Protein AF-A0A355DMV3-F1 (afdb_monomer)

Sequence (122 aa):
MRSPQRRYDAQAIARYYRSRPWIAIWRTLSIIGFFIGFIFSLKWDEWRNQVEQNKLKRAARLREILTKLGPTFIKVGQALSTRPDLIRKDFLEELIKLQDQLPPFDNEIAFSIIEAELERPV

Solvent-accessible surface area (backbone atoms only — not comparable to full-atom values): 7097 Å² total; per-residue (Å²): 132,85,74,78,77,82,69,90,50,71,68,60,52,51,53,55,46,68,78,42,54,65,61,58,50,54,51,49,52,51,54,50,48,56,52,50,54,49,53,53,54,52,54,52,27,54,76,67,74,38,45,84,80,40,42,61,61,52,18,47,50,49,41,52,49,27,57,73,68,30,72,72,38,33,51,50,38,39,60,48,44,76,37,71,92,81,41,59,68,59,42,35,66,36,22,48,40,58,71,83,65,62,82,84,76,63,62,70,60,51,51,54,52,50,24,65,75,66,76,44,90,126

Radius of gyration: 19.69 Å; Cα contacts (8 Å, |Δi|>4): 60; chains: 1; bounding box: 40×38×56 Å

Structure (mmCIF, N/CA/C/O backbone):
data_AF-A0A355DMV3-F1
#
_entry.id   AF-A0A355DMV3-F1
#
loop_
_atom_site.group_PDB
_atom_site.id
_atom_site.type_symbol
_atom_site.label_atom_id
_atom_site.label_alt_id
_atom_site.label_comp_id
_atom_site.label_asym_id
_atom_site.label_entity_id
_atom_site.label_seq_id
_atom_site.pdbx_PDB_ins_code
_atom_site.Cartn_x
_atom_site.Cartn_y
_atom_site.Cartn_z
_atom_site.occupancy
_atom_site.B_iso_or_equiv
_atom_site.auth_seq_id
_atom_site.auth_comp_id
_atom_site.auth_asym_id
_atom_site.auth_atom_id
_atom_site.pdbx_PDB_model_num
ATOM 1 N N . MET A 1 1 ? 19.698 6.625 -29.416 1.00 37.66 1 MET A N 1
ATOM 2 C CA . MET A 1 1 ? 20.205 5.274 -29.078 1.00 37.66 1 MET A CA 1
ATOM 3 C C . MET A 1 1 ? 19.032 4.478 -28.529 1.00 37.66 1 MET A C 1
ATOM 5 O O . MET A 1 1 ? 18.489 4.878 -27.513 1.00 37.66 1 MET A O 1
ATOM 9 N N . ARG A 1 2 ? 18.567 3.435 -29.231 1.00 45.88 2 ARG A N 1
ATOM 10 C CA . ARG A 1 2 ? 17.395 2.647 -28.815 1.00 45.88 2 ARG A CA 1
ATOM 11 C C . ARG A 1 2 ? 17.748 1.822 -27.576 1.00 45.88 2 ARG A C 1
ATOM 13 O O . ARG A 1 2 ? 18.596 0.936 -27.662 1.00 45.88 2 ARG A O 1
ATOM 20 N N . SER A 1 3 ? 17.113 2.109 -26.446 1.00 54.25 3 SER A N 1
ATOM 21 C CA . SER A 1 3 ? 17.148 1.260 -25.253 1.00 54.25 3 SER A CA 1
ATOM 22 C C . SER A 1 3 ? 16.734 -0.164 -25.651 1.00 54.25 3 SER A C 1
ATOM 24 O O . SER A 1 3 ? 15.728 -0.313 -26.351 1.00 54.25 3 SER A O 1
ATOM 26 N N . PRO A 1 4 ? 17.466 -1.224 -25.266 1.00 50.91 4 PRO A N 1
ATOM 27 C CA . PRO A 1 4 ? 17.041 -2.577 -25.585 1.00 50.91 4 PRO A CA 1
ATOM 28 C C . PRO A 1 4 ? 15.693 -2.802 -24.901 1.00 50.91 4 PRO A C 1
ATOM 30 O O . PRO A 1 4 ? 15.598 -2.685 -23.677 1.00 50.91 4 PRO A O 1
ATOM 33 N N . GLN A 1 5 ? 14.644 -3.083 -25.684 1.00 59.41 5 GLN A N 1
ATOM 34 C CA . GLN A 1 5 ? 13.354 -3.510 -25.148 1.00 59.41 5 GLN A CA 1
ATOM 35 C C . GLN A 1 5 ? 13.641 -4.630 -24.146 1.00 59.41 5 GLN A C 1
ATOM 37 O O . GLN A 1 5 ? 14.138 -5.689 -24.538 1.00 59.41 5 GLN A O 1
ATOM 42 N N . ARG A 1 6 ? 13.393 -4.395 -22.850 1.00 65.50 6 ARG A N 1
ATOM 43 C CA . ARG A 1 6 ? 13.495 -5.438 -21.824 1.00 65.50 6 ARG A CA 1
ATOM 44 C C . ARG A 1 6 ? 12.374 -6.434 -22.086 1.00 65.50 6 ARG A C 1
ATOM 46 O O . ARG A 1 6 ? 11.303 -6.362 -21.491 1.00 65.50 6 ARG A O 1
ATOM 53 N N . ARG A 1 7 ? 12.603 -7.328 -23.041 1.00 76.12 7 ARG A N 1
ATOM 54 C CA . ARG A 1 7 ? 11.693 -8.409 -23.375 1.00 76.12 7 ARG A CA 1
ATOM 55 C C . ARG A 1 7 ? 11.604 -9.283 -22.133 1.00 76.12 7 ARG A C 1
ATOM 57 O O . ARG A 1 7 ? 12.628 -9.726 -21.617 1.00 76.12 7 ARG A O 1
ATOM 64 N N . TYR A 1 8 ? 10.393 -9.440 -21.609 1.00 78.56 8 TYR A N 1
ATOM 65 C CA . TYR A 1 8 ? 10.163 -10.262 -20.430 1.00 78.56 8 TYR A CA 1
ATOM 66 C C . TYR A 1 8 ? 10.676 -11.682 -20.701 1.00 78.56 8 TYR A C 1
ATOM 68 O O . TYR A 1 8 ? 10.182 -12.363 -21.598 1.00 78.56 8 TYR A O 1
ATOM 76 N N . ASP A 1 9 ? 11.681 -12.105 -19.938 1.00 88.19 9 ASP A N 1
ATOM 77 C CA . ASP A 1 9 ? 12.276 -13.436 -20.020 1.00 88.19 9 ASP A CA 1
ATOM 78 C C . ASP A 1 9 ? 12.123 -14.131 -18.663 1.00 88.19 9 ASP A C 1
ATOM 80 O O . ASP A 1 9 ? 12.879 -13.900 -17.712 1.00 88.19 9 ASP A O 1
ATOM 84 N N . ALA A 1 10 ? 11.121 -15.005 -18.580 1.00 86.38 10 ALA A N 1
ATOM 85 C CA . ALA A 1 10 ? 10.843 -15.785 -17.381 1.00 86.38 10 ALA A CA 1
ATOM 86 C C . ALA A 1 10 ? 12.015 -16.705 -16.992 1.00 86.38 10 ALA A C 1
ATOM 88 O O . ALA A 1 10 ? 12.259 -16.916 -15.803 1.00 86.38 10 ALA A O 1
ATOM 89 N N . GLN A 1 11 ? 12.771 -17.231 -17.964 1.00 89.31 11 GLN A N 1
ATOM 90 C CA . GLN A 1 11 ? 13.899 -18.126 -17.697 1.00 89.31 11 GLN A CA 1
ATOM 91 C C . GLN A 1 11 ? 15.098 -17.357 -17.135 1.00 89.31 11 GLN A C 1
ATOM 93 O O . GLN A 1 11 ? 15.786 -17.854 -16.240 1.00 89.31 11 GLN A O 1
ATOM 98 N N . ALA A 1 12 ? 15.356 -16.140 -17.621 1.00 85.44 12 ALA A N 1
ATOM 99 C CA . ALA A 1 12 ? 16.373 -15.259 -17.048 1.00 85.44 12 ALA A CA 1
ATOM 100 C C . ALA A 1 12 ? 16.041 -14.884 -15.597 1.00 85.44 12 ALA A C 1
ATOM 102 O O . ALA A 1 12 ? 16.896 -15.012 -14.719 1.00 85.44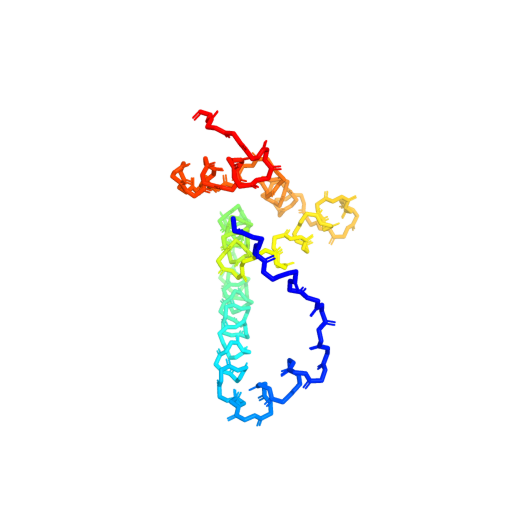 12 ALA A O 1
ATOM 103 N N . ILE A 1 13 ? 14.786 -14.512 -15.323 1.00 85.00 13 ILE A N 1
ATOM 104 C CA . ILE A 1 13 ? 14.310 -14.205 -13.967 1.00 85.00 13 ILE A CA 1
ATOM 105 C C . ILE A 1 13 ? 14.455 -15.433 -13.056 1.00 85.00 13 ILE A C 1
ATOM 107 O O . ILE A 1 13 ? 15.017 -15.335 -11.964 1.00 85.00 13 ILE A O 1
ATOM 111 N N . ALA A 1 14 ? 14.017 -16.610 -13.509 1.00 85.62 14 ALA A N 1
ATOM 112 C CA . ALA A 1 14 ? 14.118 -17.842 -12.731 1.00 85.62 14 ALA A CA 1
ATOM 113 C C . ALA A 1 14 ? 15.577 -18.205 -12.397 1.00 85.62 14 ALA A C 1
ATOM 115 O O . ALA A 1 14 ? 15.876 -18.566 -11.258 1.00 85.62 14 ALA A O 1
ATOM 116 N N . ARG A 1 15 ? 16.507 -18.067 -13.355 1.00 87.00 15 ARG A N 1
ATOM 117 C CA . ARG A 1 15 ? 17.949 -18.286 -13.127 1.00 87.00 15 ARG A CA 1
ATOM 118 C C . ARG A 1 15 ? 18.542 -17.273 -12.142 1.00 87.00 15 ARG A C 1
ATOM 120 O O . ARG A 1 15 ? 19.320 -17.656 -11.265 1.00 87.00 15 ARG A O 1
ATOM 127 N N . TYR A 1 16 ? 18.139 -16.007 -12.244 1.00 84.56 16 TYR A N 1
ATOM 128 C CA . TYR A 1 16 ? 18.556 -14.951 -11.322 1.00 84.56 16 TYR A CA 1
ATOM 129 C C . TYR A 1 16 ? 18.146 -15.260 -9.874 1.00 84.56 16 TYR A C 1
ATOM 131 O O . TYR A 1 16 ? 18.980 -15.211 -8.972 1.00 84.56 16 TYR A O 1
ATOM 139 N N . TYR A 1 17 ? 16.893 -15.661 -9.639 1.00 80.75 17 TYR A N 1
ATOM 140 C CA . TYR A 1 17 ? 16.428 -15.986 -8.286 1.00 80.75 17 TYR A CA 1
ATOM 141 C C . TYR A 1 17 ? 16.950 -17.330 -7.766 1.00 80.75 17 TYR A C 1
ATOM 143 O O . TYR A 1 17 ? 17.242 -17.440 -6.576 1.00 80.75 17 TYR A O 1
ATOM 151 N N . ARG A 1 18 ? 17.150 -18.332 -8.636 1.00 82.31 18 ARG A N 1
ATOM 152 C CA . ARG A 1 18 ? 17.732 -19.631 -8.248 1.00 82.31 18 ARG A CA 1
ATOM 153 C C . ARG A 1 18 ? 19.141 -19.488 -7.667 1.00 82.31 18 ARG A C 1
ATOM 155 O O . ARG A 1 18 ? 19.493 -20.219 -6.750 1.00 82.31 18 ARG A O 1
ATOM 162 N N . SER A 1 19 ? 19.932 -18.544 -8.174 1.00 81.19 19 SER A N 1
ATOM 163 C CA . SER A 1 19 ? 21.300 -18.295 -7.699 1.00 81.19 19 SER A CA 1
ATOM 164 C C . SER A 1 19 ? 21.380 -17.385 -6.464 1.00 81.19 19 SER A C 1
ATOM 166 O O . SER A 1 19 ? 22.444 -17.279 -5.858 1.00 81.19 19 SER A O 1
ATOM 168 N N . ARG A 1 20 ? 20.278 -16.733 -6.060 1.00 86.81 20 ARG A N 1
ATOM 169 C CA . ARG A 1 20 ? 20.240 -15.783 -4.930 1.00 86.81 20 ARG A CA 1
ATOM 170 C C . ARG A 1 20 ? 18.999 -15.963 -4.040 1.00 86.81 20 ARG A C 1
ATOM 172 O O . ARG A 1 20 ? 18.272 -14.993 -3.800 1.00 86.81 20 ARG A O 1
ATOM 179 N N . PRO A 1 21 ? 18.756 -17.170 -3.491 1.00 88.38 21 PRO A N 1
ATOM 180 C CA . PRO A 1 21 ? 17.561 -17.448 -2.688 1.00 88.38 21 PRO A CA 1
ATOM 181 C C . PRO A 1 21 ? 17.475 -16.563 -1.438 1.00 88.38 21 PRO A C 1
ATOM 183 O O . PRO A 1 21 ? 16.387 -16.225 -0.980 1.00 88.38 21 PRO A O 1
ATOM 186 N N . TRP A 1 22 ? 18.623 -16.122 -0.923 1.00 89.88 22 TRP A N 1
ATOM 187 C CA . TRP A 1 22 ? 18.717 -15.286 0.270 1.00 89.88 22 TRP A CA 1
ATOM 188 C C . TRP A 1 22 ? 17.949 -13.965 0.158 1.00 89.88 22 TRP A C 1
ATOM 190 O O . TRP A 1 22 ? 17.331 -13.531 1.126 1.00 89.88 22 TRP A O 1
ATOM 200 N N . ILE A 1 23 ? 17.913 -13.357 -1.033 1.00 87.69 23 ILE A N 1
ATOM 201 C CA . ILE A 1 23 ? 17.160 -12.116 -1.268 1.00 87.69 23 ILE A CA 1
ATOM 202 C C . ILE A 1 23 ? 15.660 -12.362 -1.052 1.00 87.69 23 ILE A C 1
ATOM 204 O O . ILE A 1 23 ? 14.982 -11.582 -0.382 1.00 87.69 23 ILE A O 1
ATOM 208 N N . ALA A 1 24 ? 15.142 -13.470 -1.591 1.00 88.25 24 ALA A N 1
ATOM 209 C CA . ALA A 1 24 ? 13.741 -13.848 -1.438 1.00 88.25 24 ALA A CA 1
ATOM 210 C C . ALA A 1 24 ? 13.412 -14.224 0.015 1.00 88.25 24 ALA A C 1
ATOM 212 O O . ALA A 1 24 ? 12.365 -13.824 0.527 1.00 88.25 24 ALA A O 1
ATOM 213 N N . ILE A 1 25 ? 14.320 -14.927 0.697 1.00 93.06 25 ILE A N 1
ATOM 214 C CA . ILE A 1 25 ? 14.173 -15.290 2.112 1.00 93.06 25 ILE A CA 1
ATOM 215 C C . ILE A 1 25 ? 14.068 -14.031 2.976 1.00 93.06 25 ILE A C 1
ATOM 217 O O . ILE A 1 25 ? 13.089 -13.879 3.703 1.00 93.06 25 ILE A O 1
ATOM 221 N N . TRP A 1 26 ? 14.994 -13.077 2.841 1.00 92.75 26 TRP A N 1
ATOM 222 C CA . TRP A 1 26 ? 14.946 -11.821 3.600 1.00 92.75 26 TRP A CA 1
ATOM 223 C C . TRP A 1 26 ? 13.678 -11.022 3.357 1.00 92.75 26 TRP A C 1
ATOM 225 O O . TRP A 1 26 ? 13.093 -10.470 4.295 1.00 92.75 26 TRP A O 1
ATOM 235 N N . ARG A 1 27 ? 13.227 -10.969 2.101 1.00 92.56 27 ARG A N 1
ATOM 236 C CA . ARG A 1 27 ? 11.984 -10.281 1.768 1.00 92.56 27 ARG A CA 1
ATOM 237 C C . ARG A 1 27 ? 10.785 -10.959 2.425 1.00 92.56 27 ARG A C 1
ATOM 239 O O . ARG A 1 27 ? 9.948 -10.272 3.004 1.00 92.56 27 ARG A O 1
ATOM 246 N N . THR A 1 28 ? 10.740 -12.286 2.376 1.00 94.25 28 THR A N 1
ATOM 247 C CA . THR A 1 28 ? 9.680 -13.098 2.986 1.00 94.25 28 THR A CA 1
ATOM 248 C C . THR A 1 28 ? 9.647 -12.912 4.500 1.00 94.25 28 THR A C 1
ATOM 250 O O . THR A 1 28 ? 8.590 -12.619 5.054 1.00 94.25 28 THR A O 1
ATOM 253 N N . LEU A 1 29 ? 10.805 -12.978 5.163 1.00 96.31 29 LEU A N 1
ATOM 254 C CA . LEU A 1 29 ? 10.926 -12.746 6.603 1.00 96.31 29 LEU A CA 1
ATOM 255 C C . LEU A 1 29 ? 10.467 -11.341 6.997 1.00 96.31 29 LEU A C 1
ATOM 257 O O . LEU A 1 29 ? 9.763 -11.184 7.989 1.00 96.31 29 LEU A O 1
ATOM 261 N N . SER A 1 30 ? 10.807 -10.330 6.196 1.00 93.75 30 SER A N 1
ATOM 262 C CA . SER A 1 30 ? 10.383 -8.947 6.435 1.00 93.75 30 SER A CA 1
ATOM 263 C C . SER A 1 30 ? 8.860 -8.800 6.346 1.00 93.75 30 SER A C 1
ATOM 265 O O . SER A 1 30 ? 8.249 -8.214 7.237 1.00 93.75 30 SER A O 1
ATOM 267 N N . ILE A 1 31 ? 8.232 -9.364 5.304 1.00 95.38 31 ILE A N 1
ATOM 268 C CA . ILE A 1 31 ? 6.768 -9.358 5.132 1.00 95.38 31 ILE A CA 1
ATOM 269 C C . ILE A 1 31 ? 6.096 -10.031 6.331 1.00 95.38 31 ILE A C 1
ATOM 271 O O . ILE A 1 31 ? 5.228 -9.433 6.968 1.00 95.38 31 ILE A O 1
ATOM 275 N N . ILE A 1 32 ? 6.536 -11.245 6.668 1.00 96.94 32 ILE A N 1
ATOM 276 C CA . ILE A 1 32 ? 6.009 -12.006 7.801 1.00 96.94 32 ILE A CA 1
ATOM 277 C C . ILE A 1 32 ? 6.182 -11.213 9.102 1.00 96.94 32 ILE A C 1
ATOM 279 O O . ILE A 1 32 ? 5.228 -11.085 9.861 1.00 96.94 32 ILE A O 1
ATOM 283 N N . GLY A 1 33 ? 7.349 -10.609 9.336 1.00 96.81 33 GLY A N 1
ATOM 284 C CA . GLY A 1 33 ? 7.622 -9.798 10.522 1.00 96.81 33 GLY A CA 1
ATOM 285 C C . GLY A 1 33 ? 6.676 -8.603 10.674 1.00 96.81 33 GLY A C 1
ATOM 286 O O . GLY A 1 33 ? 6.138 -8.387 11.762 1.00 96.81 33 GLY A O 1
ATOM 287 N N . PHE A 1 34 ? 6.405 -7.859 9.594 1.00 96.31 34 PHE A N 1
ATOM 288 C CA . PHE A 1 34 ? 5.452 -6.744 9.632 1.00 96.31 34 PHE A CA 1
ATOM 289 C C . PHE A 1 34 ? 4.037 -7.202 10.004 1.00 96.31 34 PHE A C 1
ATOM 291 O O . PHE A 1 34 ? 3.407 -6.586 10.867 1.00 96.31 34 PHE A O 1
ATOM 298 N N . PHE A 1 35 ? 3.549 -8.291 9.400 1.00 96.00 35 PHE A N 1
ATOM 299 C CA . PHE A 1 35 ? 2.212 -8.813 9.690 1.00 96.00 35 PHE A CA 1
ATOM 300 C C . PHE A 1 35 ? 2.122 -9.469 11.071 1.00 96.00 35 PHE A C 1
ATOM 302 O O . PHE A 1 35 ? 1.163 -9.202 11.789 1.00 96.00 35 PHE A O 1
ATOM 309 N N . ILE A 1 36 ? 3.125 -10.242 11.503 1.00 97.12 36 ILE A N 1
ATOM 310 C CA . ILE A 1 36 ? 3.178 -10.800 12.865 1.00 97.12 36 ILE A CA 1
ATOM 311 C C . ILE A 1 36 ? 3.148 -9.672 13.895 1.00 97.12 36 ILE A C 1
ATOM 313 O O . ILE A 1 36 ? 2.327 -9.705 14.809 1.00 97.12 36 ILE A O 1
ATOM 317 N N . GLY A 1 37 ? 3.988 -8.645 13.733 1.00 96.38 37 GLY A N 1
ATOM 318 C CA . GLY A 1 37 ? 4.010 -7.497 14.639 1.00 96.38 37 GLY A CA 1
ATOM 319 C C . GLY A 1 37 ? 2.678 -6.743 14.661 1.00 96.38 37 GLY A C 1
ATOM 320 O O . GLY A 1 37 ? 2.233 -6.299 15.720 1.00 96.38 37 GLY A O 1
ATOM 321 N N . PHE A 1 38 ? 2.006 -6.631 13.514 1.00 96.44 38 PHE A N 1
ATOM 322 C CA . PHE A 1 38 ? 0.680 -6.030 13.424 1.00 96.44 38 PHE A CA 1
ATOM 323 C C . PHE A 1 38 ? -0.385 -6.857 14.158 1.00 96.44 38 PHE A C 1
ATOM 325 O O . PHE A 1 38 ? -1.071 -6.312 15.023 1.00 96.44 38 PHE A O 1
ATOM 332 N N . ILE A 1 39 ? -0.474 -8.164 13.890 1.00 96.19 39 ILE A N 1
ATOM 333 C CA . ILE A 1 39 ? -1.430 -9.076 14.538 1.00 96.19 39 ILE A CA 1
ATOM 334 C C . ILE A 1 39 ? -1.184 -9.160 16.045 1.00 96.19 39 ILE A C 1
ATOM 336 O O . ILE A 1 39 ? -2.132 -9.067 16.822 1.00 96.19 39 ILE A O 1
ATOM 340 N N . PHE A 1 40 ? 0.076 -9.264 16.475 1.00 96.94 40 PHE A N 1
ATOM 341 C CA . PHE A 1 40 ? 0.439 -9.209 17.891 1.00 96.94 40 PHE A CA 1
ATOM 342 C C . PHE A 1 40 ? -0.068 -7.917 18.532 1.00 96.94 40 PHE A C 1
ATOM 344 O O . PHE A 1 40 ? -0.631 -7.935 19.620 1.00 96.94 40 PHE A O 1
ATOM 351 N N . SER A 1 41 ? 0.057 -6.795 17.823 1.00 93.56 41 SER A N 1
ATOM 352 C CA . SER A 1 41 ? -0.411 -5.508 18.321 1.00 93.56 41 SER A CA 1
ATOM 353 C C . SER A 1 41 ? -1.937 -5.383 18.411 1.00 93.56 41 SER A C 1
ATOM 355 O O . SER A 1 41 ? -2.415 -4.668 19.285 1.00 93.56 41 SER A O 1
ATOM 357 N N . LEU A 1 42 ? -2.694 -6.086 17.557 1.00 94.50 42 LEU A N 1
ATOM 358 C CA . LEU A 1 42 ? -4.155 -6.176 17.668 1.00 94.50 42 LEU A CA 1
ATOM 359 C C . LEU A 1 42 ? -4.563 -7.029 18.872 1.00 94.50 42 LEU A C 1
ATOM 361 O O . LEU A 1 42 ? -5.365 -6.584 19.687 1.00 94.50 42 LEU A O 1
ATOM 365 N N . LYS A 1 43 ? -3.953 -8.212 19.026 1.00 95.62 43 LYS A N 1
ATOM 366 C CA . LYS A 1 43 ? -4.206 -9.100 20.172 1.00 95.62 43 LYS A CA 1
ATOM 367 C C . LYS A 1 43 ? -3.830 -8.453 21.504 1.00 95.62 43 LYS A C 1
ATOM 369 O O . LYS A 1 43 ? -4.497 -8.669 22.508 1.00 95.62 43 LYS A O 1
ATOM 374 N N . TRP A 1 44 ? -2.772 -7.645 21.516 1.00 95.06 44 TRP A N 1
ATOM 375 C CA . TRP A 1 44 ? -2.362 -6.896 22.701 1.00 95.06 44 TRP A CA 1
ATOM 376 C C . TRP A 1 44 ? -3.400 -5.848 23.120 1.00 95.06 44 TRP A C 1
ATOM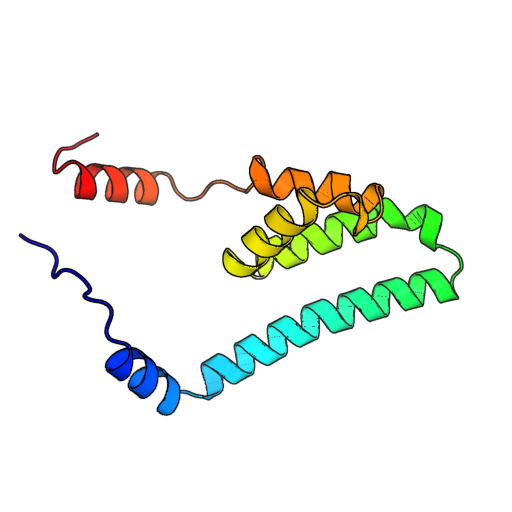 378 O O . TRP A 1 44 ? -3.674 -5.695 24.309 1.00 95.06 44 TRP A O 1
ATOM 388 N N . ASP A 1 45 ? -3.998 -5.143 22.156 1.00 92.38 45 ASP A N 1
ATOM 389 C CA . ASP A 1 45 ? -5.060 -4.169 22.430 1.00 92.38 45 ASP A CA 1
ATOM 390 C C . ASP A 1 45 ? -6.345 -4.840 22.909 1.00 92.38 45 ASP A C 1
ATOM 392 O O . ASP A 1 45 ? -7.015 -4.309 23.793 1.00 92.38 45 ASP A O 1
ATOM 396 N N . GLU A 1 46 ? -6.671 -6.000 22.341 1.00 92.31 46 GLU A N 1
ATOM 397 C CA . GLU A 1 46 ? -7.793 -6.835 22.767 1.00 92.31 46 GLU A CA 1
ATOM 398 C C . GLU A 1 46 ? -7.607 -7.307 24.210 1.00 92.31 46 GLU A C 1
ATOM 400 O O . GLU A 1 46 ? -8.471 -7.072 25.048 1.00 92.31 46 GLU A O 1
ATOM 405 N N . TRP A 1 47 ? -6.429 -7.843 24.543 1.00 95.12 47 TRP A N 1
ATOM 406 C CA . TRP A 1 47 ? -6.098 -8.241 25.912 1.00 95.12 47 TRP A CA 1
ATOM 407 C C . TRP A 1 47 ? -6.166 -7.076 26.914 1.00 95.12 47 TRP A C 1
ATOM 409 O O . TRP A 1 47 ? -6.532 -7.266 28.071 1.00 95.12 47 TRP A O 1
ATOM 419 N N . ARG A 1 48 ? -5.853 -5.851 26.475 1.00 92.44 48 ARG A N 1
ATOM 420 C CA . ARG A 1 48 ? -5.929 -4.632 27.298 1.00 92.44 48 ARG A CA 1
ATOM 421 C C . ARG A 1 48 ? -7.293 -3.932 27.251 1.00 92.44 48 ARG A C 1
ATOM 423 O O . ARG A 1 48 ? -7.421 -2.879 27.870 1.00 92.44 48 ARG A O 1
ATOM 430 N N . ASN A 1 49 ? -8.291 -4.478 26.548 1.00 91.06 49 ASN A N 1
ATOM 431 C CA . ASN A 1 49 ? -9.599 -3.850 26.307 1.00 91.06 49 ASN A CA 1
ATOM 432 C C . ASN A 1 49 ? -9.508 -2.412 25.740 1.00 91.06 49 ASN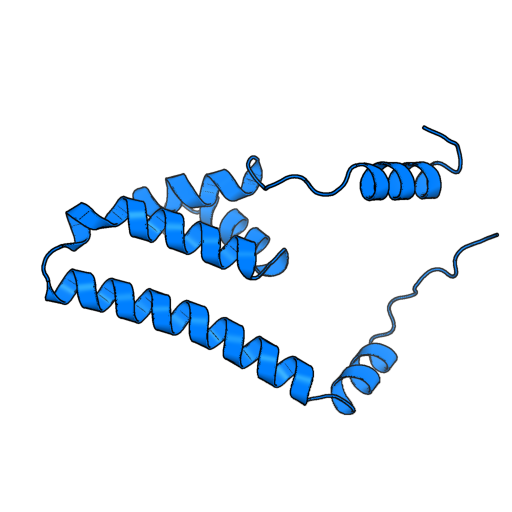 A C 1
ATOM 434 O O . ASN A 1 49 ? -10.333 -1.552 26.037 1.00 91.06 49 ASN A O 1
ATOM 438 N N . GLN A 1 50 ? -8.501 -2.135 24.904 1.00 91.62 50 GLN A N 1
ATOM 439 C CA . GLN A 1 50 ? -8.239 -0.815 24.302 1.00 91.62 50 GLN A CA 1
ATOM 440 C C . GLN A 1 50 ? -8.515 -0.762 22.789 1.00 91.62 50 GLN A C 1
ATOM 442 O O . GLN A 1 50 ? -8.121 0.194 22.118 1.00 91.62 50 GLN A O 1
ATOM 447 N N . VAL A 1 51 ? -9.205 -1.764 22.234 1.00 90.12 51 VAL A N 1
ATOM 448 C CA . VAL A 1 51 ? -9.477 -1.874 20.788 1.00 90.12 51 VAL A CA 1
ATOM 449 C C . VAL A 1 51 ? -10.179 -0.628 20.246 1.00 90.12 51 VAL A C 1
ATOM 451 O O . VAL A 1 51 ? -9.724 -0.052 19.259 1.00 90.12 51 VAL A O 1
ATOM 454 N N . GLU A 1 52 ? -11.230 -0.157 20.921 1.00 90.88 52 GLU A N 1
ATOM 455 C CA . GLU A 1 52 ? -11.999 1.009 20.466 1.00 90.88 52 GLU A CA 1
ATOM 456 C C . GLU A 1 52 ? -11.191 2.310 20.480 1.00 90.88 52 GLU A C 1
ATOM 458 O O . GLU A 1 52 ? -11.359 3.145 19.591 1.00 90.88 52 GLU A O 1
ATOM 463 N N . GLN A 1 53 ? -10.281 2.472 21.443 1.00 91.00 53 GLN A N 1
ATOM 464 C CA . GLN A 1 53 ? -9.421 3.656 21.543 1.00 91.00 53 GLN A CA 1
ATOM 465 C C . GLN A 1 53 ? -8.331 3.648 20.463 1.00 91.00 53 GLN A C 1
ATOM 467 O O . GLN A 1 53 ? -7.969 4.693 19.927 1.00 91.00 53 GLN A O 1
ATOM 472 N N . ASN A 1 54 ? -7.827 2.462 20.107 1.00 93.56 54 ASN A N 1
ATOM 473 C CA . ASN A 1 54 ? -6.709 2.309 19.179 1.00 93.56 54 ASN A CA 1
ATOM 474 C C . ASN A 1 54 ? -7.130 2.031 17.728 1.00 93.56 54 ASN A C 1
ATOM 476 O O . ASN A 1 54 ? -6.259 2.001 16.858 1.00 93.56 54 ASN A O 1
ATOM 480 N N . LYS A 1 55 ? -8.424 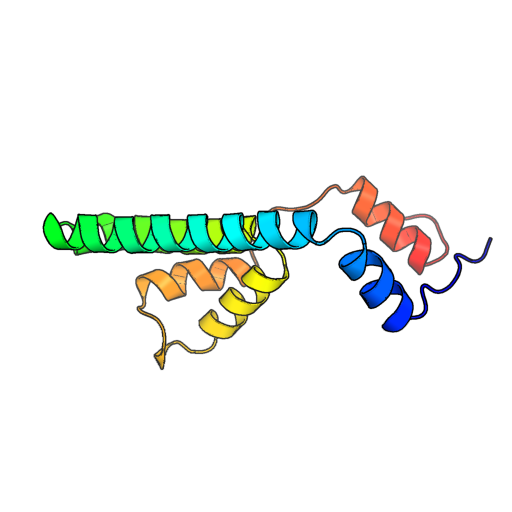1.859 17.427 1.00 94.12 55 LYS A N 1
ATOM 481 C CA . LYS A 1 55 ? -8.916 1.445 16.098 1.00 94.12 55 LYS A CA 1
ATOM 482 C C . LYS A 1 55 ? -8.354 2.274 14.937 1.00 94.12 55 LYS A C 1
ATOM 484 O O . LYS A 1 55 ? -7.743 1.715 14.030 1.00 94.12 55 LYS A O 1
ATOM 489 N N . LEU A 1 56 ? -8.411 3.606 15.032 1.00 94.69 56 LEU A N 1
ATOM 490 C CA . LEU A 1 56 ? -7.886 4.511 13.998 1.00 94.69 56 LEU A CA 1
ATOM 491 C C . LEU A 1 56 ? -6.363 4.391 13.852 1.00 94.69 56 LEU A C 1
ATOM 493 O O . LEU A 1 56 ? -5.832 4.349 12.745 1.00 94.69 56 LEU A O 1
ATOM 497 N N . LYS A 1 57 ? -5.648 4.253 14.974 1.00 95.75 57 LYS A N 1
ATOM 498 C CA . LYS A 1 57 ? -4.193 4.051 14.981 1.00 95.75 57 LYS A CA 1
ATOM 499 C C . LYS A 1 57 ? -3.807 2.730 14.312 1.00 95.75 57 LYS A C 1
ATOM 501 O O . LYS A 1 57 ? -2.792 2.663 13.621 1.00 95.75 57 LYS A O 1
ATOM 506 N N . ARG A 1 58 ? -4.595 1.668 14.506 1.00 96.00 58 ARG A N 1
ATOM 507 C CA . ARG A 1 58 ? -4.366 0.360 13.872 1.00 96.00 58 ARG A CA 1
ATOM 508 C C . ARG A 1 58 ? -4.688 0.385 12.385 1.00 96.00 58 ARG A C 1
ATOM 510 O O . ARG A 1 58 ? -3.898 -0.150 11.609 1.00 96.00 58 ARG A O 1
ATOM 517 N N . ALA A 1 59 ? -5.765 1.055 11.992 1.00 96.56 59 ALA A N 1
ATOM 518 C CA . ALA A 1 59 ? -6.099 1.279 10.594 1.00 96.56 59 ALA A CA 1
ATOM 519 C C . ALA A 1 59 ? -4.981 2.031 9.850 1.00 96.56 59 ALA A C 1
ATOM 521 O O . ALA A 1 59 ? -4.472 1.538 8.840 1.00 96.56 59 ALA A O 1
ATOM 522 N N . ALA A 1 60 ? -4.503 3.149 10.408 1.00 96.31 60 ALA A N 1
ATOM 523 C CA . ALA A 1 60 ? -3.415 3.928 9.817 1.00 96.31 60 ALA A CA 1
ATOM 524 C C . ALA A 1 60 ? -2.116 3.112 9.724 1.00 96.31 60 ALA A C 1
ATOM 526 O O . ALA A 1 60 ? -1.426 3.134 8.703 1.00 96.31 60 ALA A O 1
ATOM 527 N N . ARG A 1 61 ? -1.817 2.310 10.755 1.00 96.62 61 ARG A N 1
ATOM 528 C CA . ARG A 1 61 ? -0.654 1.414 10.764 1.00 96.62 61 ARG A CA 1
ATOM 529 C C . ARG A 1 61 ? -0.727 0.343 9.676 1.00 96.62 61 ARG A C 1
ATOM 531 O O . ARG A 1 61 ? 0.308 0.020 9.098 1.00 96.62 61 ARG A O 1
ATOM 538 N N . LEU A 1 62 ? -1.907 -0.213 9.385 1.00 96.69 62 LEU A N 1
ATOM 539 C CA . LEU A 1 62 ? -2.061 -1.164 8.281 1.00 96.69 62 LEU A CA 1
ATOM 540 C C . LEU A 1 62 ? -1.735 -0.492 6.944 1.00 96.69 62 LEU A C 1
ATOM 542 O O . LEU A 1 62 ? -0.926 -1.025 6.186 1.00 96.69 62 LEU A O 1
ATOM 546 N N . ARG A 1 63 ? -2.298 0.695 6.687 1.00 95.88 63 ARG A N 1
ATOM 547 C CA . ARG A 1 63 ? -1.995 1.496 5.491 1.00 95.88 63 ARG A CA 1
ATOM 548 C C . ARG A 1 63 ? -0.489 1.733 5.347 1.00 95.88 63 ARG A C 1
ATOM 550 O O . ARG A 1 63 ? 0.074 1.455 4.294 1.00 95.88 63 ARG A O 1
ATOM 557 N N . GLU A 1 64 ? 0.181 2.167 6.413 1.00 95.56 64 GLU A N 1
ATOM 558 C CA . GLU A 1 64 ? 1.633 2.388 6.418 1.00 95.56 64 GLU A CA 1
ATOM 559 C C . GLU A 1 64 ? 2.439 1.119 6.124 1.00 95.56 64 GLU A C 1
ATOM 561 O O . GLU A 1 64 ? 3.437 1.181 5.404 1.00 95.56 64 GLU A O 1
ATOM 566 N N . ILE A 1 65 ? 2.027 -0.033 6.668 1.00 96.56 65 ILE A N 1
ATOM 567 C CA . ILE A 1 65 ? 2.658 -1.324 6.368 1.00 96.56 65 ILE A CA 1
ATOM 568 C C . ILE A 1 65 ? 2.524 -1.629 4.876 1.00 96.56 65 ILE A C 1
ATOM 570 O O . ILE A 1 65 ? 3.529 -1.935 4.240 1.00 96.56 65 ILE A O 1
ATOM 574 N N . LEU A 1 66 ? 1.324 -1.505 4.299 1.00 96.06 66 LEU A N 1
ATOM 575 C CA . LEU A 1 66 ? 1.102 -1.765 2.873 1.00 96.06 66 LEU A CA 1
ATOM 576 C C . LEU A 1 66 ? 1.946 -0.834 1.991 1.00 96.06 66 LEU A C 1
ATOM 578 O O . LEU A 1 66 ? 2.597 -1.313 1.063 1.00 96.06 66 LEU A O 1
ATOM 582 N N . THR A 1 67 ? 2.026 0.457 2.328 1.00 94.31 67 THR A N 1
ATOM 583 C CA . THR A 1 67 ? 2.890 1.421 1.630 1.00 94.31 67 THR A CA 1
ATOM 584 C C . THR A 1 67 ? 4.369 1.034 1.724 1.00 94.31 67 THR A C 1
ATOM 586 O O . THR A 1 67 ? 5.059 1.007 0.707 1.00 94.31 67 THR A O 1
ATOM 589 N N . LYS A 1 68 ? 4.867 0.656 2.912 1.00 94.12 68 LYS A N 1
ATOM 590 C CA . LYS A 1 68 ? 6.267 0.218 3.117 1.00 94.12 68 LYS A CA 1
ATOM 591 C C . LYS A 1 68 ? 6.593 -1.102 2.413 1.00 94.12 68 LYS A C 1
ATOM 593 O O . LYS A 1 68 ? 7.726 -1.319 1.983 1.00 94.12 68 LYS A O 1
ATOM 598 N N . LEU A 1 69 ? 5.616 -1.998 2.289 1.00 94.50 69 LEU A N 1
ATOM 599 C CA . LEU A 1 69 ? 5.754 -3.245 1.538 1.00 94.50 69 LEU A CA 1
ATOM 600 C C . LEU A 1 69 ? 5.730 -3.025 0.015 1.00 94.50 69 LEU A C 1
ATOM 602 O O . LEU A 1 69 ? 6.143 -3.913 -0.736 1.00 94.50 69 LEU A O 1
ATOM 606 N N . GLY A 1 70 ? 5.345 -1.836 -0.443 1.00 92.44 70 GLY A N 1
ATOM 607 C CA . GLY A 1 70 ? 5.527 -1.381 -1.814 1.00 92.44 70 GLY A CA 1
ATOM 608 C C . GLY A 1 70 ? 4.357 -1.695 -2.756 1.00 92.44 70 GLY A C 1
ATOM 609 O O . GLY A 1 70 ? 3.282 -2.112 -2.316 1.00 92.44 70 GLY A O 1
ATOM 610 N N . PRO A 1 71 ? 4.556 -1.512 -4.076 1.00 93.38 71 PRO A N 1
ATOM 611 C CA . PRO A 1 71 ? 3.470 -1.404 -5.057 1.00 93.38 71 PRO A CA 1
ATOM 612 C C . PRO A 1 71 ? 2.496 -2.585 -5.090 1.00 93.38 71 PRO A C 1
ATOM 614 O O . PRO A 1 71 ? 1.295 -2.391 -5.254 1.00 93.38 71 PRO A O 1
ATOM 617 N N . THR A 1 72 ? 2.983 -3.813 -4.903 1.00 94.56 72 THR A N 1
ATOM 618 C CA . THR A 1 72 ? 2.119 -5.002 -4.875 1.00 94.56 72 THR A CA 1
ATOM 619 C C . THR A 1 72 ? 1.116 -4.947 -3.722 1.00 94.56 72 THR A C 1
ATOM 621 O O . THR A 1 72 ? -0.060 -5.229 -3.919 1.00 94.56 72 THR A O 1
ATOM 624 N N . PHE A 1 73 ? 1.557 -4.548 -2.528 1.00 95.81 73 PHE A N 1
ATOM 625 C CA . PHE A 1 73 ? 0.698 -4.480 -1.344 1.00 95.81 73 PHE A CA 1
ATOM 626 C C . PHE A 1 73 ? -0.196 -3.239 -1.346 1.00 95.81 73 PHE A C 1
ATOM 628 O O . PHE A 1 73 ? -1.328 -3.314 -0.872 1.00 95.81 73 PHE A O 1
ATOM 635 N N . ILE A 1 74 ? 0.259 -2.139 -1.952 1.00 95.19 74 ILE A N 1
ATOM 636 C CA . ILE A 1 74 ? -0.592 -0.978 -2.248 1.00 95.19 74 ILE A CA 1
ATOM 637 C C . ILE A 1 74 ? -1.787 -1.414 -3.105 1.00 95.19 74 ILE A C 1
ATOM 639 O O . ILE A 1 74 ? -2.924 -1.143 -2.732 1.00 95.19 74 ILE A O 1
ATOM 643 N N . LYS A 1 75 ? -1.556 -2.177 -4.185 1.00 94.94 75 LYS A N 1
ATOM 644 C CA . LYS A 1 75 ? -2.636 -2.706 -5.038 1.00 94.94 75 LYS A CA 1
ATOM 645 C C . LYS A 1 75 ? -3.599 -3.621 -4.285 1.00 94.94 75 LYS A C 1
ATOM 647 O O . LYS A 1 75 ? -4.800 -3.559 -4.520 1.00 94.94 75 LYS A O 1
ATOM 652 N N . VAL A 1 76 ? -3.097 -4.447 -3.363 1.00 95.56 76 VAL A N 1
ATOM 653 C CA . VAL A 1 76 ? -3.960 -5.258 -2.486 1.00 95.56 76 VAL A CA 1
ATOM 654 C C . VAL A 1 76 ? -4.839 -4.358 -1.617 1.00 95.56 76 VAL A C 1
ATOM 656 O O . VAL A 1 76 ? -6.043 -4.573 -1.556 1.00 95.56 76 VAL A O 1
ATOM 659 N N . GLY A 1 77 ? -4.272 -3.323 -0.991 1.00 95.25 77 GLY A N 1
ATOM 660 C CA . GLY A 1 77 ? -5.042 -2.355 -0.206 1.00 95.25 77 GLY A CA 1
ATOM 661 C C . GLY A 1 77 ? -6.107 -1.629 -1.032 1.00 95.25 77 GLY A C 1
ATOM 662 O O . GLY A 1 77 ? -7.250 -1.524 -0.596 1.00 95.25 77 GLY A O 1
ATOM 663 N N . GLN A 1 78 ? -5.764 -1.212 -2.253 1.00 95.38 78 GLN A N 1
ATOM 664 C CA . GLN A 1 78 ? -6.704 -0.612 -3.203 1.00 95.38 78 GLN A CA 1
ATOM 665 C C . GLN A 1 78 ? -7.836 -1.587 -3.565 1.00 95.38 78 GLN A C 1
ATOM 667 O O . GLN A 1 78 ? -9.003 -1.217 -3.480 1.00 95.38 78 GLN A O 1
ATOM 672 N N . ALA A 1 79 ? -7.527 -2.849 -3.875 1.00 95.00 79 ALA A N 1
ATOM 673 C CA . ALA A 1 79 ? -8.539 -3.866 -4.171 1.00 95.00 79 ALA A CA 1
ATOM 674 C C . ALA A 1 79 ? -9.447 -4.177 -2.968 1.00 95.00 79 ALA A C 1
ATOM 676 O O . ALA A 1 79 ? -10.636 -4.420 -3.139 1.00 95.00 79 ALA A O 1
ATOM 677 N N . LEU A 1 80 ? -8.915 -4.147 -1.744 1.00 94.62 80 LEU A N 1
ATOM 678 C CA . LEU A 1 80 ? -9.720 -4.298 -0.530 1.00 94.62 80 LEU A CA 1
ATOM 679 C C . LEU A 1 80 ? -10.613 -3.077 -0.281 1.00 94.62 80 LEU A C 1
ATOM 681 O O . LEU A 1 80 ? -11.741 -3.228 0.180 1.00 94.62 80 LEU A O 1
ATOM 685 N N . SER A 1 81 ? -10.146 -1.873 -0.625 1.00 94.25 81 SER A N 1
ATOM 686 C CA . SER A 1 81 ? -10.919 -0.639 -0.445 1.00 94.25 81 SER A CA 1
ATOM 687 C C . SER A 1 81 ? -12.160 -0.541 -1.341 1.00 94.25 81 SER A C 1
ATOM 689 O O . SER A 1 81 ? -13.063 0.234 -1.045 1.00 94.25 81 SER A O 1
ATOM 691 N N . THR A 1 82 ? -12.253 -1.352 -2.400 1.00 93.12 82 THR A N 1
ATOM 692 C CA . THR A 1 82 ? -13.456 -1.439 -3.247 1.00 93.12 82 THR A CA 1
ATOM 693 C C . THR A 1 82 ? -14.479 -2.464 -2.743 1.00 93.12 82 THR A C 1
ATOM 695 O O . THR A 1 82 ? -15.566 -2.569 -3.310 1.00 93.12 82 THR A O 1
ATOM 698 N N . ARG A 1 83 ? -14.163 -3.212 -1.673 1.00 94.31 83 ARG A N 1
ATOM 699 C CA . ARG A 1 83 ? -15.007 -4.258 -1.069 1.00 94.31 83 ARG A CA 1
ATOM 700 C C . ARG A 1 83 ? -15.342 -3.931 0.395 1.00 94.31 83 ARG A C 1
ATOM 702 O O . ARG A 1 83 ? -14.802 -4.560 1.309 1.00 94.31 83 ARG A O 1
ATOM 709 N N . PRO A 1 84 ? -16.232 -2.948 0.646 1.00 89.19 84 PRO A N 1
ATOM 710 C CA . PRO A 1 84 ? -16.587 -2.508 2.000 1.00 89.19 84 PRO A CA 1
ATOM 711 C C . PRO A 1 84 ? -17.291 -3.592 2.830 1.00 89.19 84 PRO A C 1
ATOM 713 O O . PRO A 1 84 ? -17.370 -3.477 4.047 1.00 89.19 84 PRO A O 1
ATOM 716 N N . ASP A 1 85 ? -17.774 -4.656 2.188 1.00 93.44 85 ASP A N 1
ATOM 717 C CA . ASP A 1 85 ? -18.339 -5.843 2.828 1.00 93.44 85 ASP A CA 1
ATOM 718 C C . ASP A 1 85 ? -17.293 -6.696 3.569 1.00 93.44 85 ASP A C 1
ATOM 720 O O . ASP A 1 85 ? -17.645 -7.451 4.472 1.00 93.44 85 ASP A O 1
ATOM 724 N N . LEU A 1 86 ? -16.009 -6.573 3.217 1.00 90.62 86 LEU A N 1
ATOM 725 C CA . LEU A 1 86 ? -14.931 -7.409 3.760 1.00 90.62 86 LEU A CA 1
ATOM 726 C C . LEU A 1 86 ? -14.113 -6.723 4.859 1.00 90.62 86 LEU A C 1
ATOM 728 O O . LEU A 1 86 ? -13.362 -7.386 5.574 1.00 90.62 86 LEU A O 1
ATOM 732 N N . ILE A 1 87 ? -14.208 -5.397 4.976 1.00 92.94 87 ILE A N 1
ATOM 733 C CA . ILE A 1 87 ? -13.295 -4.581 5.778 1.00 92.94 87 ILE A CA 1
ATOM 734 C C . ILE A 1 87 ? -14.094 -3.682 6.719 1.00 92.94 87 ILE A C 1
ATOM 736 O O . ILE A 1 87 ? -15.040 -3.011 6.317 1.00 92.94 87 ILE A O 1
ATOM 740 N N . ARG A 1 88 ? -13.682 -3.620 7.990 1.00 93.31 88 ARG A N 1
ATOM 741 C CA . ARG A 1 88 ? -14.274 -2.693 8.963 1.00 93.31 88 ARG A CA 1
ATOM 742 C C . A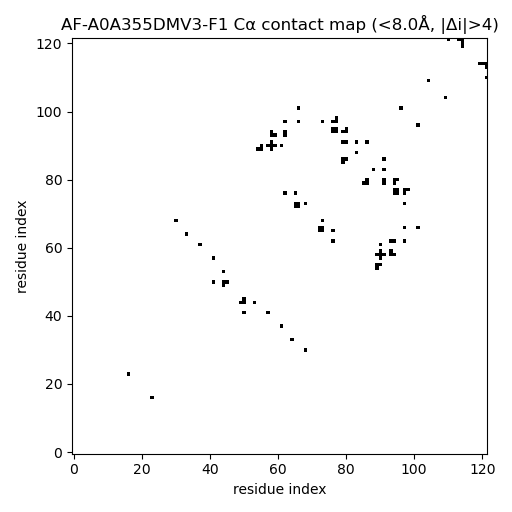RG A 1 88 ? -14.105 -1.240 8.511 1.00 93.31 88 ARG A C 1
ATOM 744 O O . ARG A 1 88 ? -13.067 -0.868 7.967 1.00 93.31 88 ARG A O 1
ATOM 751 N N . LYS A 1 89 ? -15.097 -0.402 8.821 1.00 94.25 89 LYS A N 1
ATOM 752 C CA . LYS A 1 89 ? -15.163 1.002 8.387 1.00 94.25 89 LYS A CA 1
ATOM 753 C C . LYS A 1 89 ? -13.888 1.809 8.677 1.00 94.25 89 LYS A C 1
ATOM 755 O O . LYS A 1 89 ? -13.420 2.524 7.802 1.00 94.25 89 LYS A O 1
ATOM 760 N N . ASP A 1 90 ? -13.294 1.652 9.858 1.00 95.25 90 ASP A N 1
ATOM 761 C CA . ASP A 1 90 ? -12.064 2.356 10.244 1.00 95.25 90 ASP A CA 1
ATOM 762 C C . ASP A 1 90 ? -10.866 1.995 9.353 1.00 95.25 90 ASP A C 1
ATOM 764 O O . ASP A 1 90 ? -10.092 2.864 8.963 1.00 95.25 90 ASP A O 1
ATOM 768 N N . PHE A 1 91 ? -10.735 0.722 8.980 1.00 95.94 91 PHE A N 1
ATOM 769 C CA . PHE A 1 91 ? -9.704 0.275 8.046 1.00 95.94 91 PHE A CA 1
ATOM 770 C C . PHE A 1 91 ? -9.996 0.732 6.619 1.00 95.94 91 PHE A 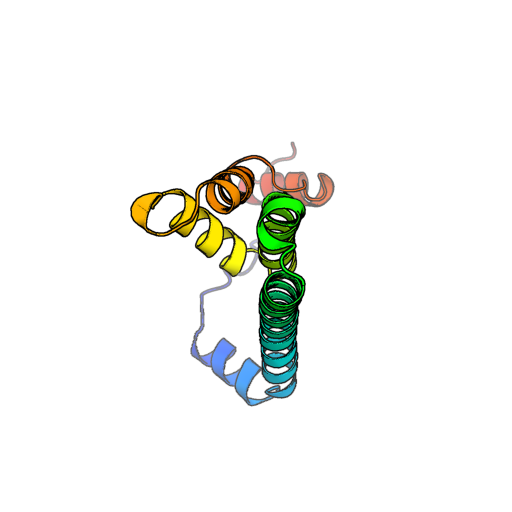C 1
ATOM 772 O O . PHE A 1 91 ? -9.077 1.142 5.917 1.00 95.94 91 PHE A O 1
ATOM 779 N N . LEU A 1 92 ? -11.261 0.689 6.199 1.00 95.88 92 LEU A N 1
ATOM 780 C CA . LEU A 1 92 ? -11.685 1.127 4.873 1.00 95.88 92 LEU A CA 1
ATOM 781 C C . LEU A 1 92 ? -11.311 2.595 4.618 1.00 95.88 92 LEU A C 1
ATOM 783 O O . LEU A 1 92 ? -10.713 2.896 3.586 1.00 95.88 92 LEU A O 1
ATOM 787 N N . GLU A 1 93 ? -11.594 3.483 5.575 1.00 94.69 93 GLU A N 1
ATOM 788 C CA . GLU A 1 93 ? -11.260 4.914 5.495 1.00 94.69 93 GLU A CA 1
ATOM 789 C C . GLU A 1 93 ? -9.754 5.158 5.290 1.00 94.69 93 GLU A C 1
ATOM 791 O O . GLU A 1 93 ? -9.359 6.061 4.553 1.00 94.69 93 GLU A O 1
ATOM 796 N N . GLU A 1 94 ? -8.895 4.331 5.890 1.00 95.75 94 GLU A N 1
ATOM 797 C CA . GLU A 1 94 ? -7.443 4.411 5.699 1.00 95.75 94 GLU A CA 1
ATOM 798 C C . GLU A 1 94 ? -6.978 3.773 4.385 1.00 95.75 94 GLU A C 1
ATOM 800 O O . GLU A 1 94 ? -6.086 4.308 3.726 1.00 95.75 94 GLU A O 1
ATOM 805 N N . LEU A 1 95 ? -7.572 2.653 3.965 1.00 95.56 95 LEU A N 1
ATOM 806 C CA . LEU A 1 95 ? -7.203 1.985 2.714 1.00 95.56 95 LEU A CA 1
ATOM 807 C C . LEU A 1 95 ? -7.586 2.804 1.475 1.00 95.56 95 LEU A C 1
ATOM 809 O O . LEU A 1 95 ? -6.839 2.779 0.500 1.00 95.56 95 LEU A O 1
ATOM 813 N N . ILE A 1 96 ? -8.679 3.576 1.516 1.00 94.69 96 ILE A N 1
ATOM 814 C CA . ILE A 1 96 ? -9.066 4.492 0.424 1.00 94.69 96 ILE A CA 1
ATOM 815 C C . ILE A 1 96 ? -7.952 5.510 0.134 1.00 94.69 96 ILE A C 1
ATOM 817 O O . ILE A 1 96 ? -7.695 5.838 -1.022 1.00 94.69 96 ILE A O 1
ATOM 821 N N . LYS A 1 97 ? -7.200 5.943 1.155 1.00 94.25 97 LYS A N 1
ATOM 822 C CA . LYS A 1 97 ? -6.076 6.879 0.979 1.00 94.25 97 LYS A CA 1
ATOM 823 C C . LYS A 1 97 ? -4.953 6.310 0.103 1.00 94.25 97 LYS A C 1
ATOM 825 O O . LYS A 1 97 ? -4.162 7.076 -0.433 1.00 94.25 97 LYS A O 1
ATOM 830 N N . LEU A 1 98 ? -4.867 4.987 -0.068 1.00 93.75 98 LEU A N 1
ATOM 831 C CA . LEU A 1 98 ? -3.886 4.362 -0.963 1.00 93.75 98 LEU A CA 1
ATOM 832 C C . LEU A 1 98 ? -4.191 4.587 -2.449 1.00 93.75 98 LEU A C 1
ATOM 834 O O . LEU A 1 98 ? -3.341 4.265 -3.275 1.00 93.75 98 LEU A O 1
ATOM 838 N N . GLN A 1 99 ? -5.382 5.077 -2.802 1.00 90.75 99 GLN A N 1
ATOM 839 C CA . GLN A 1 99 ? -5.738 5.380 -4.189 1.00 90.75 99 GLN A CA 1
ATOM 840 C C . GLN A 1 99 ? -5.093 6.697 -4.634 1.00 90.75 99 GLN A C 1
ATOM 842 O O . GLN A 1 99 ? -4.300 6.688 -5.572 1.00 90.75 99 GLN A O 1
ATOM 847 N N . ASP A 1 100 ? -5.330 7.778 -3.884 1.00 85.25 100 ASP A N 1
ATOM 848 C CA . ASP A 1 100 ? -4.997 9.136 -4.343 1.00 85.25 100 ASP A CA 1
ATOM 849 C C . ASP A 1 100 ? -3.979 9.880 -3.459 1.00 85.25 100 ASP A C 1
ATOM 851 O O . ASP A 1 100 ? -3.526 10.963 -3.817 1.00 85.25 100 ASP A O 1
ATOM 855 N N . GLN A 1 101 ? -3.603 9.337 -2.294 1.00 84.56 101 GLN A N 1
ATOM 856 C CA . GLN A 1 101 ? -2.760 10.028 -1.299 1.00 84.56 101 GLN A CA 1
ATOM 857 C C . GLN A 1 101 ? -1.463 9.267 -1.001 1.00 84.56 101 GLN A C 1
ATOM 859 O O . GLN A 1 101 ? -1.050 9.113 0.154 1.00 84.56 101 GLN A O 1
ATOM 864 N N . LEU A 1 102 ? -0.818 8.758 -2.050 1.00 83.88 102 LEU A N 1
ATOM 865 C CA . LEU A 1 102 ? 0.515 8.172 -1.938 1.00 83.88 102 LEU A CA 1
ATOM 866 C C . LEU A 1 102 ? 1.586 9.272 -1.917 1.00 83.88 102 LEU A C 1
ATOM 868 O O . LEU A 1 102 ? 1.412 10.313 -2.550 1.00 83.88 102 LEU A O 1
ATOM 872 N N . PRO A 1 103 ? 2.700 9.060 -1.192 1.00 84.12 103 PRO A N 1
ATOM 873 C CA . PRO A 1 103 ? 3.806 10.005 -1.215 1.00 84.12 103 PRO A CA 1
ATOM 874 C C . PRO A 1 103 ? 4.348 10.152 -2.648 1.00 84.12 103 PRO A C 1
ATOM 876 O O . PRO A 1 103 ? 4.466 9.142 -3.352 1.00 84.12 103 PRO A O 1
ATOM 879 N N . PRO A 1 104 ? 4.689 11.379 -3.079 1.00 87.25 104 PRO A N 1
ATOM 880 C CA . PRO A 1 104 ? 5.285 11.599 -4.388 1.00 87.25 104 PRO A CA 1
ATOM 881 C C . PRO A 1 104 ? 6.674 10.951 -4.469 1.00 87.25 104 PRO A C 1
ATOM 883 O O . PRO A 1 104 ? 7.338 10.728 -3.453 1.00 87.25 104 PRO A O 1
ATOM 886 N N . PHE A 1 105 ? 7.109 10.663 -5.693 1.00 87.88 105 PHE A N 1
ATOM 887 C CA . PHE A 1 105 ? 8.487 10.284 -5.997 1.00 87.88 105 PHE A CA 1
ATOM 888 C C . PHE A 1 105 ? 9.220 11.465 -6.645 1.00 87.88 105 PHE A C 1
ATOM 890 O O . PHE A 1 105 ? 8.617 12.500 -6.915 1.00 87.88 105 PHE A O 1
ATOM 897 N N . ASP A 1 106 ? 10.526 11.318 -6.847 1.00 94.31 106 ASP A N 1
ATOM 898 C CA . ASP A 1 106 ? 11.380 12.393 -7.347 1.00 94.31 106 ASP A CA 1
ATOM 899 C C . ASP A 1 106 ? 10.940 12.905 -8.732 1.00 94.31 106 ASP A C 1
ATOM 901 O O . ASP A 1 106 ? 10.731 12.119 -9.663 1.00 94.31 106 ASP A O 1
ATOM 905 N N . ASN A 1 107 ? 10.840 14.230 -8.866 1.00 93.81 107 ASN A N 1
ATOM 906 C CA . ASN A 1 107 ? 10.502 14.893 -10.121 1.00 93.81 107 ASN A CA 1
ATOM 907 C C . ASN A 1 107 ? 11.554 14.622 -11.198 1.00 93.81 107 ASN A C 1
ATOM 909 O O . ASN A 1 107 ? 11.185 14.454 -12.356 1.00 93.81 107 ASN A O 1
ATOM 913 N N . GLU A 1 108 ? 12.838 14.528 -10.843 1.00 94.06 108 GLU A N 1
ATOM 914 C CA . GLU A 1 108 ? 13.902 14.247 -11.815 1.00 94.06 108 GLU A CA 1
ATOM 915 C C . GLU A 1 108 ? 13.678 12.895 -12.503 1.00 94.06 108 GLU A C 1
ATOM 917 O O . GLU A 1 108 ? 13.816 12.770 -13.723 1.00 94.06 108 GLU A O 1
ATOM 922 N N . ILE A 1 109 ? 13.247 11.889 -11.734 1.00 93.56 109 ILE A N 1
ATOM 923 C CA . ILE A 1 109 ? 12.881 10.570 -12.259 1.00 93.56 109 ILE A CA 1
ATOM 924 C C . ILE A 1 109 ? 11.639 10.688 -13.146 1.00 93.56 109 ILE A C 1
ATOM 926 O O . ILE A 1 109 ? 11.594 10.075 -14.212 1.00 93.56 109 ILE A O 1
ATOM 930 N N . ALA A 1 110 ? 10.637 11.465 -12.723 1.00 93.00 110 ALA A N 1
ATOM 931 C CA . ALA A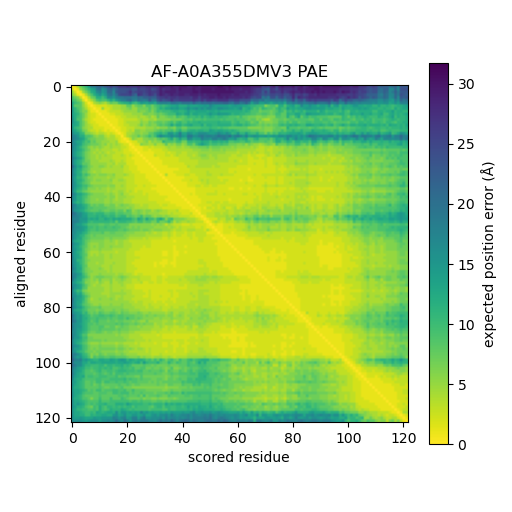 1 110 ? 9.407 11.656 -13.486 1.00 93.00 110 ALA A CA 1
ATOM 932 C C . ALA A 1 110 ? 9.687 12.287 -14.858 1.00 93.00 110 ALA A C 1
ATOM 934 O O . ALA A 1 110 ? 9.297 11.711 -15.873 1.00 93.00 110 ALA A O 1
ATOM 935 N N . PHE A 1 111 ? 10.410 13.411 -14.895 1.00 94.69 111 PHE A N 1
ATOM 936 C CA . PHE A 1 111 ? 10.799 14.079 -16.137 1.00 94.69 111 PHE A CA 1
ATOM 937 C C . PHE A 1 111 ? 11.643 13.162 -17.018 1.00 94.69 111 PHE A C 1
ATOM 939 O O . PHE A 1 111 ? 11.295 12.966 -18.177 1.00 94.69 111 PHE A O 1
ATOM 946 N N . SER A 1 112 ? 12.648 12.482 -16.454 1.00 93.38 112 SER A N 1
ATOM 947 C CA . SER A 1 112 ? 13.486 11.538 -17.210 1.00 93.38 112 SER A CA 1
ATOM 948 C C . SER A 1 112 ? 12.670 10.436 -17.898 1.00 93.38 112 SER A C 1
ATOM 950 O O . SER A 1 112 ? 12.963 10.056 -19.030 1.00 93.38 112 SER A O 1
ATOM 952 N N . ILE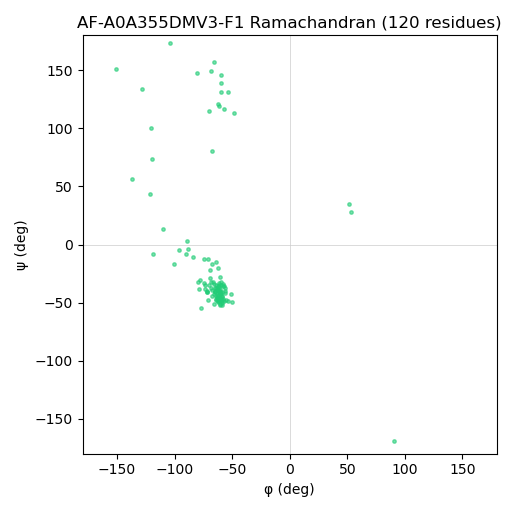 A 1 113 ? 11.645 9.899 -17.224 1.00 91.94 113 ILE A N 1
ATOM 953 C CA . ILE A 1 113 ? 10.751 8.884 -17.803 1.00 91.94 113 ILE A CA 1
ATOM 954 C C . ILE A 1 113 ? 9.907 9.489 -18.929 1.00 91.94 113 ILE A C 1
ATOM 956 O O . ILE A 1 113 ? 9.774 8.874 -19.984 1.00 91.94 113 ILE A O 1
ATOM 960 N N . ILE A 1 114 ? 9.347 10.681 -18.717 1.00 94.25 114 ILE A N 1
ATOM 961 C CA . ILE A 1 114 ? 8.500 11.360 -19.703 1.00 94.25 114 ILE A CA 1
ATOM 962 C C . ILE A 1 114 ? 9.304 11.705 -20.962 1.00 94.25 114 ILE A C 1
ATOM 964 O O . ILE A 1 114 ? 8.857 11.411 -22.068 1.00 94.25 114 ILE A O 1
ATOM 968 N N . GLU A 1 115 ? 10.490 12.290 -20.810 1.00 95.00 115 GLU A N 1
ATOM 969 C CA . GLU A 1 115 ? 11.367 12.646 -21.928 1.00 95.00 115 GLU A CA 1
ATOM 970 C C . GLU A 1 115 ? 11.816 11.412 -22.715 1.00 95.00 115 GLU A C 1
ATOM 972 O O . GLU A 1 115 ? 11.853 11.439 -23.947 1.00 95.00 115 GLU A O 1
ATOM 977 N N . ALA A 1 116 ? 12.112 10.310 -22.016 1.00 92.69 116 ALA A N 1
ATOM 978 C CA . ALA A 1 116 ? 12.473 9.046 -22.647 1.00 92.69 116 ALA A CA 1
ATOM 979 C C . ALA A 1 116 ? 11.319 8.442 -23.463 1.00 92.69 116 ALA A C 1
ATOM 981 O O . ALA A 1 116 ? 11.568 7.877 -24.526 1.00 92.69 116 ALA A O 1
ATOM 982 N N . GLU A 1 117 ? 10.077 8.561 -22.987 1.00 91.00 117 GLU A N 1
ATOM 983 C CA . GLU A 1 117 ? 8.895 8.022 -23.671 1.00 91.00 117 GLU A CA 1
ATOM 984 C C . GLU A 1 117 ? 8.419 8.928 -24.822 1.00 91.00 117 GLU A C 1
ATOM 986 O O . GLU A 1 117 ? 7.910 8.439 -25.828 1.00 91.00 117 GLU A O 1
ATOM 991 N N . LEU A 1 118 ? 8.591 10.250 -24.697 1.00 93.69 118 LEU A N 1
ATOM 992 C CA . LEU A 1 118 ? 8.201 11.230 -25.720 1.00 93.69 118 LEU A CA 1
ATOM 993 C C . LEU A 1 118 ? 9.307 11.542 -26.742 1.00 93.69 118 LEU A C 1
ATOM 995 O O . LEU A 1 118 ? 9.045 12.268 -27.701 1.00 93.69 118 LEU A O 1
ATOM 999 N N . GLU A 1 119 ? 10.529 11.048 -26.523 1.00 90.38 119 GLU A N 1
ATOM 1000 C CA . GLU A 1 119 ? 11.735 11.329 -27.320 1.00 90.38 119 GLU A CA 1
ATOM 1001 C C . GLU A 1 119 ? 12.032 12.836 -27.499 1.00 90.38 119 GLU A C 1
ATOM 1003 O O . GLU A 1 119 ? 12.637 13.260 -28.487 1.00 90.38 119 GLU A O 1
ATOM 1008 N N . ARG A 1 120 ? 11.602 13.668 -26.543 1.00 85.00 120 ARG A N 1
ATOM 1009 C CA . ARG A 1 120 ? 11.750 15.132 -26.564 1.00 85.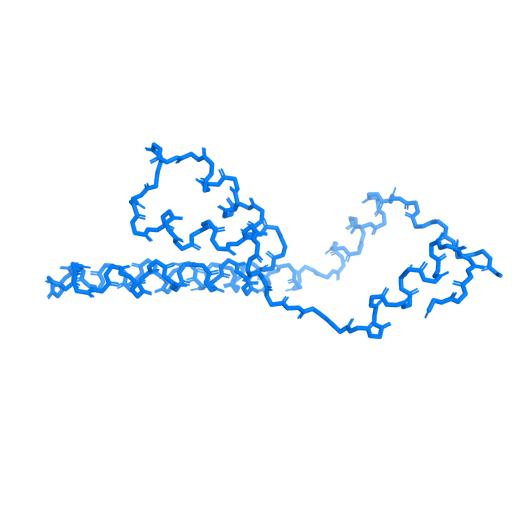00 120 ARG A CA 1
ATOM 1010 C C . ARG A 1 120 ? 11.841 15.695 -25.139 1.00 85.00 120 ARG A C 1
ATOM 1012 O O . ARG A 1 120 ? 11.235 15.102 -24.248 1.00 85.00 120 ARG A O 1
ATOM 1019 N N . PRO A 1 121 ? 12.539 16.825 -24.929 1.00 84.19 121 PRO A N 1
ATOM 1020 C CA . PRO A 1 121 ? 12.652 17.443 -23.610 1.00 84.19 121 PRO A CA 1
ATOM 1021 C C . PRO A 1 121 ? 11.311 18.018 -23.131 1.00 84.19 121 PRO A C 1
ATOM 1023 O O . PRO A 1 121 ? 10.496 18.442 -23.964 1.00 84.19 121 PRO A O 1
ATOM 1026 N N . VAL A 1 122 ? 11.094 18.034 -21.810 1.00 80.94 122 VAL A N 1
ATOM 1027 C CA . VAL A 1 122 ? 9.874 18.551 -21.152 1.00 80.94 122 VAL A CA 1
ATOM 1028 C C . VAL A 1 122 ? 10.214 19.533 -20.043 1.00 80.94 122 VAL A C 1
ATOM 1030 O O . VAL A 1 122 ? 11.085 19.213 -19.213 1.00 80.94 122 VAL A O 1
#

pLDDT: mean 90.15, std 9.88, range [37.66, 97.12]

Mean predicted aligned error: 6.76 Å

Foldseek 3Di:
DDDPPPDDDPVVVVVVCVVPVVVVVVLVVVLVVLVVVLVVVCVVCVVVVNCVVCLLVSLLSQLVSLVVNHDVSLVVLQVVLVCPVVDDPSNNVNSPCSPPPRDDDDVVVVQVVVCVVVVHHD

Secondary structure (DSSP, 8-state):
---------HHHHHHHHHT-HHHHHHHHHHHHHHHHHHHHHHHHHHHTT-HHHHHHHHHHHHHHHHHHH-HHHHHHHHHHHT-TTTS-HHHHHHHHHHHH-PPP--HHHHHHHHHHHHTS--